Protein AF-A0A2E2BZ84-F1 (afdb_monomer)

pLDDT: mean 91.47, std 6.97, range [54.94, 97.44]

Radius of gyration: 17.26 Å; Cα contacts (8 Å, |Δi|>4): 39; chains: 1; bounding box: 33×22×55 Å

Solvent-accessible surface area (backbone atoms only — not comparable to full-atom values): 4804 Å² total; per-residue (Å²): 132,60,68,70,60,54,54,51,50,51,55,48,50,67,55,46,51,60,52,50,52,52,50,58,62,60,47,52,22,61,50,44,12,65,43,47,46,100,91,40,73,45,85,90,59,51,72,68,56,51,53,50,52,51,62,71,41,39,70,57,54,52,55,27,76,73,30,72,70,49,33,58,50,49,54,55,48,31,51,57,26,47,76,76,98

Secondary structure (DSSP, 8-state):
--HHHHHHHHHHHHHHHHHHHHHHHHTHHHHHHHHEETTEE-TTS-HHHHHHHHHHHHHHHHHHHT-HHHHHHHHHHHHHHHHH-

Mean predicted aligned error: 5.34 Å

Foldseek 3Di:
DDPVVVVVVVVCCVVVVVVVVVVLLLVVQLVLLVQQDPVGGDPVQDPVNVVVVCVSCVVVVVVLVVDVVSVVVVVVSNVVSNVPD

Sequence (85 aa):
MSENKRSFLIRFLSAALPLLLVLYVLSIGPVSGYLVTPSGLRDDVSSETLGRIESFYTPVIWAVNSNDFLLSIAEKYVEFWEDIL

Structure (mmCIF, N/CA/C/O backbone):
data_AF-A0A2E2BZ84-F1
#
_entry.id   AF-A0A2E2BZ84-F1
#
loop_
_atom_site.group_PDB
_atom_site.id
_atom_site.type_symbol
_atom_site.label_atom_id
_atom_site.label_alt_id
_atom_site.label_comp_id
_atom_site.label_asym_id
_atom_site.label_entity_id
_atom_site.label_seq_id
_atom_site.pdbx_PDB_ins_code
_atom_site.Cartn_x
_atom_site.Cartn_y
_atom_site.Cartn_z
_atom_site.occupancy
_atom_site.B_iso_or_equiv
_atom_site.auth_seq_id
_atom_site.auth_comp_id
_atom_site.auth_asym_id
_atom_site.auth_atom_id
_atom_site.pdbx_PDB_model_num
ATOM 1 N N . MET A 1 1 ? -1.484 4.111 37.089 1.00 54.94 1 MET A N 1
ATOM 2 C CA . MET A 1 1 ? -1.830 4.977 35.937 1.00 54.94 1 MET A CA 1
ATOM 3 C C . MET A 1 1 ? -3.177 5.614 36.254 1.00 54.94 1 MET A C 1
ATOM 5 O O . MET A 1 1 ? -4.092 4.858 36.542 1.00 54.94 1 MET A O 1
ATOM 9 N N . SER A 1 2 ? -3.289 6.946 36.349 1.00 73.81 2 SER A N 1
ATOM 10 C CA . SER A 1 2 ? -4.561 7.573 36.757 1.00 73.81 2 SER A CA 1
ATOM 11 C C . SER A 1 2 ? -5.653 7.315 35.714 1.00 73.81 2 SER A C 1
ATOM 13 O O . SER A 1 2 ? -5.354 7.264 34.519 1.00 73.81 2 SER A O 1
ATOM 15 N N . GLU A 1 3 ? -6.905 7.149 36.147 1.00 71.94 3 GLU A N 1
ATOM 16 C CA . GLU A 1 3 ? -8.052 6.854 35.267 1.00 71.94 3 GLU A CA 1
ATOM 17 C C . GLU A 1 3 ? -8.161 7.829 34.083 1.00 71.94 3 GLU A C 1
ATOM 19 O O . GLU A 1 3 ? -8.418 7.415 32.951 1.00 71.94 3 GLU A O 1
ATOM 24 N N . ASN A 1 4 ? -7.816 9.100 34.306 1.00 76.50 4 ASN A N 1
ATOM 25 C CA . ASN A 1 4 ? -7.787 10.134 33.270 1.00 76.50 4 ASN A CA 1
ATOM 26 C C . ASN A 1 4 ? -6.798 9.821 32.132 1.00 76.50 4 ASN A C 1
ATOM 28 O O . ASN A 1 4 ? -7.113 10.037 30.962 1.00 76.50 4 ASN A O 1
ATOM 32 N N . LYS A 1 5 ? -5.620 9.263 32.447 1.00 76.62 5 LYS A N 1
ATOM 33 C CA . LYS A 1 5 ? -4.613 8.884 31.437 1.00 76.62 5 LYS A CA 1
ATOM 34 C C . LYS A 1 5 ? -5.067 7.678 30.615 1.00 76.62 5 LYS A C 1
ATOM 36 O O . LYS A 1 5 ? -4.802 7.626 29.418 1.00 76.62 5 LYS A O 1
ATOM 41 N N . ARG A 1 6 ? -5.771 6.727 31.240 1.0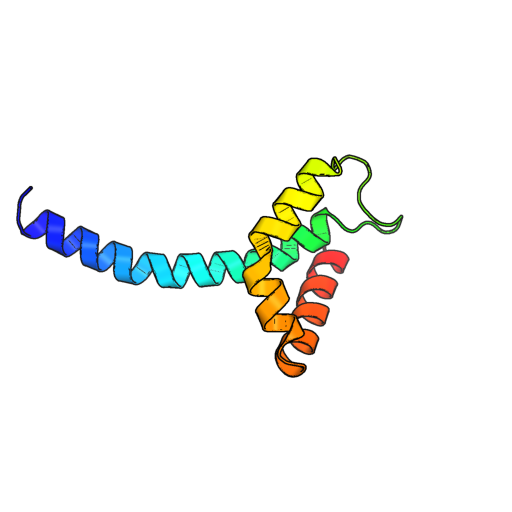0 80.25 6 ARG A N 1
ATOM 42 C CA . ARG A 1 6 ? -6.324 5.547 30.556 1.00 80.25 6 ARG A CA 1
ATOM 43 C C . ARG A 1 6 ? -7.443 5.938 29.586 1.00 80.25 6 ARG A C 1
ATOM 45 O O . ARG A 1 6 ? -7.438 5.476 28.452 1.00 80.25 6 ARG A O 1
ATOM 52 N N . SER A 1 7 ? -8.348 6.822 30.006 1.00 87.06 7 SER A N 1
ATOM 53 C CA . SER A 1 7 ? -9.442 7.323 29.160 1.00 87.06 7 SER A CA 1
ATOM 54 C C . SER A 1 7 ? -8.931 8.088 27.931 1.00 87.06 7 SER A C 1
ATOM 56 O O . SER A 1 7 ? -9.380 7.842 26.811 1.00 87.06 7 SER A O 1
ATOM 58 N N . PHE A 1 8 ? -7.927 8.953 28.116 1.00 89.19 8 PHE A N 1
ATOM 59 C CA . PHE A 1 8 ? -7.299 9.683 27.012 1.00 89.19 8 PHE A CA 1
ATOM 60 C C . PHE A 1 8 ? -6.631 8.749 25.995 1.00 89.19 8 PHE A C 1
ATOM 62 O O . PHE A 1 8 ? -6.854 8.890 24.795 1.00 89.19 8 PHE A O 1
ATOM 69 N N . LEU A 1 9 ? -5.862 7.761 26.466 1.00 90.88 9 LEU A N 1
ATOM 70 C CA . LEU A 1 9 ? -5.201 6.788 25.592 1.00 90.88 9 LEU A CA 1
ATOM 71 C C . LEU A 1 9 ? -6.190 5.967 24.770 1.00 90.88 9 LEU A C 1
ATOM 73 O O . LEU A 1 9 ? -5.966 5.774 23.581 1.00 90.88 9 LEU A O 1
ATOM 77 N N . ILE A 1 10 ? -7.292 5.519 25.377 1.00 91.38 10 ILE A N 1
ATOM 78 C CA . ILE A 1 10 ? -8.326 4.772 24.653 1.00 91.38 10 ILE A CA 1
ATOM 79 C C . ILE A 1 10 ? -8.924 5.646 23.550 1.00 91.38 10 ILE A C 1
ATOM 81 O O . ILE A 1 10 ? -8.956 5.218 22.403 1.00 91.38 10 ILE A O 1
ATOM 85 N N . ARG A 1 11 ? -9.310 6.892 23.858 1.00 89.31 11 ARG A N 1
ATOM 86 C CA . ARG A 1 11 ? -9.840 7.826 22.848 1.00 89.31 11 ARG A CA 1
ATOM 87 C C . ARG A 1 11 ? -8.853 8.088 21.715 1.00 89.31 11 ARG A C 1
ATOM 89 O O . ARG A 1 11 ? -9.259 8.110 20.557 1.00 89.31 11 ARG A O 1
ATOM 96 N N . PHE A 1 12 ? -7.576 8.266 22.042 1.00 93.81 12 PHE A N 1
ATOM 97 C CA . PHE A 1 12 ? -6.536 8.467 21.042 1.00 93.81 12 PHE A CA 1
ATOM 98 C C . PHE A 1 12 ? -6.389 7.245 20.133 1.00 93.81 12 PHE A C 1
ATOM 100 O O . PHE A 1 12 ? -6.449 7.391 18.919 1.00 93.81 12 PHE A O 1
ATOM 107 N N . LEU A 1 13 ? -6.265 6.041 20.697 1.00 92.62 13 LEU A N 1
ATOM 108 C CA . LEU A 1 13 ? -6.129 4.807 19.918 1.00 92.62 13 LEU A CA 1
ATOM 109 C C . LEU A 1 13 ? -7.361 4.543 19.048 1.00 92.62 13 LEU A C 1
ATOM 111 O O . LEU A 1 13 ? -7.219 4.158 17.891 1.00 92.62 13 LEU A O 1
ATOM 115 N N . SER A 1 14 ? -8.559 4.809 19.570 1.00 92.25 14 SER A N 1
ATOM 116 C CA . SER A 1 14 ? -9.810 4.682 18.817 1.00 92.25 14 SER A CA 1
ATOM 117 C C . SER A 1 14 ? -9.867 5.591 17.588 1.00 92.25 14 SER A C 1
ATOM 119 O O . SER A 1 14 ? -10.475 5.205 16.597 1.00 92.25 14 SER A O 1
ATOM 121 N N . ALA A 1 15 ? -9.237 6.769 17.627 1.00 91.19 15 ALA A N 1
ATOM 122 C CA . ALA A 1 15 ? -9.156 7.672 16.478 1.00 91.19 15 ALA A CA 1
ATOM 123 C C . ALA A 1 15 ? -7.942 7.384 15.577 1.00 91.19 15 ALA A C 1
ATOM 125 O O . ALA A 1 15 ? -8.035 7.474 14.354 1.00 91.19 15 ALA A O 1
ATOM 126 N N . ALA A 1 16 ? -6.807 7.015 16.171 1.00 93.88 16 ALA A N 1
ATOM 127 C CA . ALA A 1 16 ? -5.564 6.767 15.456 1.00 93.88 16 ALA A CA 1
ATOM 128 C C . ALA A 1 16 ? -5.626 5.487 14.618 1.00 93.88 16 ALA A C 1
ATOM 130 O O . ALA A 1 16 ? -5.122 5.481 13.504 1.00 93.88 16 ALA A O 1
ATOM 131 N N . LEU A 1 17 ? -6.255 4.416 15.112 1.00 94.44 17 LEU A N 1
ATOM 132 C CA . LEU A 1 17 ? -6.310 3.140 14.392 1.00 94.44 17 LEU A CA 1
ATOM 133 C C . LEU 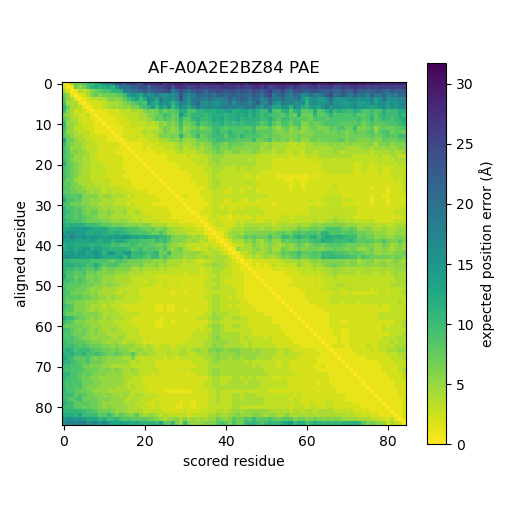A 1 17 ? -7.017 3.251 13.027 1.00 94.44 17 LEU A C 1
ATOM 135 O O . LEU A 1 17 ? -6.408 2.847 12.037 1.00 94.44 17 LEU A O 1
ATOM 139 N N . PRO A 1 18 ? -8.228 3.837 12.912 1.00 94.62 18 PRO A N 1
ATOM 140 C CA . PRO A 1 18 ? -8.848 4.067 11.607 1.00 94.62 18 PRO A CA 1
ATOM 141 C C . PRO A 1 18 ? -7.986 4.937 10.691 1.00 94.62 18 PRO A C 1
ATOM 143 O O . PRO A 1 18 ? -7.84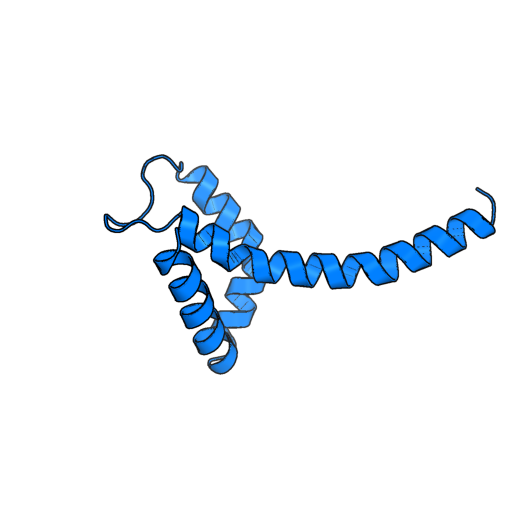0 4.627 9.513 1.00 94.62 18 PRO A O 1
ATOM 146 N N . LEU A 1 19 ? -7.378 5.996 11.233 1.00 96.19 19 LEU A N 1
ATOM 147 C CA . LEU A 1 19 ? -6.514 6.880 10.455 1.00 96.19 19 LEU A CA 1
ATOM 148 C C . LEU A 1 19 ? -5.287 6.136 9.912 1.00 96.19 19 LEU A C 1
ATOM 150 O O . LEU A 1 19 ? -4.953 6.283 8.742 1.00 96.19 19 LEU A O 1
ATOM 154 N N . LEU A 1 20 ? -4.644 5.307 10.734 1.00 96.25 20 LEU A N 1
ATOM 155 C CA . LEU A 1 20 ? -3.500 4.491 10.329 1.00 96.25 20 LEU A CA 1
ATOM 156 C C . LEU A 1 20 ? -3.880 3.472 9.254 1.00 96.25 20 LEU A C 1
ATOM 158 O O . LEU A 1 20 ? -3.099 3.266 8.334 1.00 96.25 20 LEU A O 1
ATOM 162 N N . LEU A 1 21 ? -5.073 2.877 9.331 1.00 95.56 21 LEU A N 1
ATOM 163 C CA . LEU A 1 21 ? -5.571 1.976 8.288 1.00 95.56 21 LEU A CA 1
ATOM 164 C C . LEU A 1 21 ? -5.778 2.705 6.959 1.00 95.56 21 LEU A C 1
ATOM 166 O O . LEU A 1 21 ? -5.382 2.192 5.917 1.00 95.56 21 LEU A O 1
ATOM 170 N N . VAL A 1 22 ? -6.347 3.913 6.990 1.00 95.94 22 VAL A N 1
ATOM 171 C CA . VAL A 1 22 ? -6.496 4.744 5.786 1.00 95.94 22 VAL A CA 1
ATOM 172 C C . VAL A 1 22 ? -5.127 5.085 5.202 1.00 95.94 22 VAL A C 1
ATOM 174 O O . VAL A 1 22 ? -4.910 4.892 4.010 1.00 95.94 22 VAL A O 1
ATOM 177 N N . LEU A 1 23 ? -4.185 5.534 6.034 1.00 97.25 23 LEU A N 1
ATOM 178 C CA . LEU A 1 23 ? -2.827 5.853 5.591 1.00 97.25 23 LEU A CA 1
ATOM 179 C C . LEU A 1 23 ? -2.102 4.631 5.014 1.00 97.25 23 LEU A C 1
ATOM 181 O O . LEU A 1 23 ? -1.416 4.766 4.009 1.00 97.25 23 LEU A O 1
ATOM 185 N N . TYR A 1 24 ? -2.288 3.454 5.611 1.00 97.00 24 TYR A N 1
ATOM 186 C CA . TYR A 1 24 ? -1.736 2.193 5.121 1.00 97.00 24 TYR A CA 1
ATOM 187 C C . TYR A 1 24 ? -2.285 1.807 3.741 1.00 97.00 24 TYR A C 1
ATOM 189 O O . TYR A 1 24 ? -1.520 1.402 2.875 1.00 97.00 24 TYR A O 1
ATOM 197 N N . VAL A 1 25 ? -3.591 1.954 3.497 1.00 96.19 25 VAL A N 1
ATOM 198 C CA . VAL A 1 25 ? -4.159 1.676 2.166 1.00 96.19 25 VAL A CA 1
ATOM 199 C C . VAL A 1 25 ? -3.655 2.696 1.147 1.00 96.19 25 VAL A C 1
ATOM 201 O O . VAL A 1 25 ? -3.252 2.321 0.052 1.00 96.19 25 VAL A O 1
ATOM 204 N N . LEU A 1 26 ? -3.630 3.981 1.508 1.00 96.06 26 LEU A N 1
ATOM 205 C CA . LEU A 1 26 ? -3.188 5.044 0.605 1.00 96.06 26 LEU A CA 1
ATOM 206 C C . LEU A 1 26 ? -1.684 4.985 0.303 1.00 96.06 26 LEU A C 1
ATOM 208 O O . LEU A 1 26 ? -1.264 5.422 -0.762 1.00 96.06 26 LEU A O 1
ATOM 212 N N . SER A 1 27 ? -0.853 4.418 1.181 1.00 96.69 27 SER A N 1
ATOM 213 C CA . SER A 1 27 ? 0.590 4.346 0.937 1.00 96.69 27 SER A CA 1
ATOM 214 C C . SER A 1 27 ? 0.988 3.397 -0.198 1.00 96.69 27 SER A C 1
ATOM 216 O O . SER A 1 27 ? 2.121 3.491 -0.666 1.00 96.69 27 SER A O 1
ATOM 218 N N . ILE A 1 28 ? 0.093 2.526 -0.688 1.00 95.12 28 ILE A N 1
ATOM 219 C CA . ILE A 1 28 ? 0.397 1.635 -1.823 1.00 95.12 28 ILE A CA 1
ATOM 220 C C . ILE A 1 28 ? 0.705 2.414 -3.109 1.00 95.12 28 ILE A C 1
ATOM 222 O O . ILE A 1 28 ? 1.579 2.013 -3.869 1.00 95.12 28 ILE A O 1
ATOM 226 N N . GLY A 1 29 ? 0.045 3.556 -3.311 1.00 94.50 29 GLY A N 1
ATOM 227 C CA . GLY A 1 29 ? 0.229 4.420 -4.474 1.00 94.50 29 GLY A CA 1
ATOM 228 C C . GLY A 1 29 ? 1.657 4.960 -4.605 1.00 94.50 29 GLY A C 1
ATOM 229 O O . GLY A 1 29 ? 2.350 4.587 -5.549 1.00 94.50 29 GLY A O 1
ATOM 230 N N . PRO A 1 30 ? 2.154 5.766 -3.644 1.00 95.06 30 PRO A N 1
ATOM 231 C CA . PRO A 1 30 ? 3.521 6.281 -3.698 1.00 95.06 30 PRO A CA 1
ATOM 232 C C . PRO A 1 30 ? 4.578 5.171 -3.640 1.00 95.06 30 PRO A C 1
ATOM 234 O O . PRO A 1 30 ? 5.667 5.348 -4.179 1.00 95.06 30 PRO A O 1
ATOM 237 N N . VAL A 1 31 ? 4.283 4.020 -3.018 1.00 94.31 31 VAL A N 1
ATOM 238 C CA . VAL A 1 31 ? 5.181 2.858 -3.089 1.00 94.31 31 VAL A CA 1
ATOM 239 C C . VAL A 1 31 ? 5.253 2.311 -4.515 1.00 94.31 31 VAL A C 1
ATOM 241 O O . VAL A 1 31 ? 6.359 2.075 -4.989 1.00 94.31 31 VAL A O 1
ATOM 244 N N . SER A 1 32 ? 4.126 2.155 -5.215 1.00 91.44 32 SER A N 1
ATOM 245 C CA . SER A 1 32 ? 4.129 1.706 -6.613 1.00 91.44 32 SER A CA 1
ATOM 246 C C . SER A 1 32 ? 4.863 2.688 -7.520 1.00 91.44 32 SER A C 1
ATOM 248 O O . SER A 1 32 ? 5.786 2.281 -8.216 1.00 91.44 32 SER A O 1
ATOM 250 N N . GLY A 1 33 ? 4.555 3.986 -7.425 1.00 92.38 33 GLY A N 1
ATOM 251 C CA . GLY A 1 33 ? 5.233 5.012 -8.226 1.00 92.38 33 GLY A CA 1
ATOM 252 C C . GLY A 1 33 ? 6.733 5.134 -7.928 1.00 92.38 33 GLY A C 1
ATOM 253 O O . GLY A 1 33 ? 7.516 5.497 -8.794 1.00 92.38 33 GLY A O 1
ATOM 254 N N . TYR A 1 34 ? 7.187 4.769 -6.724 1.00 91.62 34 TYR A N 1
ATOM 255 C CA . TYR A 1 34 ? 8.621 4.644 -6.454 1.00 91.62 34 TYR A CA 1
ATOM 256 C C . TYR A 1 34 ? 9.237 3.394 -7.109 1.00 91.62 34 TYR A C 1
ATOM 258 O O . TYR A 1 34 ? 10.365 3.459 -7.602 1.00 91.62 34 TYR A O 1
ATOM 266 N N . LEU A 1 35 ? 8.535 2.257 -7.084 1.00 91.19 35 LEU A N 1
ATOM 267 C CA . LEU A 1 35 ? 9.032 0.963 -7.566 1.00 91.19 35 LEU A CA 1
ATOM 268 C C . LEU A 1 35 ? 9.005 0.820 -9.090 1.00 91.19 35 LEU A C 1
ATOM 270 O O . LEU A 1 35 ? 9.856 0.119 -9.639 1.00 91.19 35 LEU A O 1
ATOM 274 N N . VAL A 1 36 ? 8.036 1.434 -9.760 1.00 88.75 36 VAL A N 1
ATOM 275 C CA . VAL A 1 36 ? 7.857 1.358 -11.210 1.00 88.75 36 VAL A CA 1
ATOM 276 C C . VAL A 1 36 ? 8.560 2.544 -11.859 1.00 88.75 36 VAL A C 1
ATOM 278 O O . VAL A 1 36 ? 8.405 3.688 -11.455 1.00 88.75 36 VAL A O 1
ATOM 281 N N . THR A 1 37 ? 9.380 2.258 -12.864 1.00 84.06 37 THR A N 1
ATOM 282 C CA . THR A 1 37 ? 10.098 3.248 -13.671 1.00 84.06 37 THR A CA 1
ATOM 283 C C . THR A 1 37 ? 9.756 3.043 -15.148 1.00 84.06 37 THR A C 1
ATOM 285 O O . THR A 1 37 ? 9.311 1.954 -15.523 1.00 84.06 37 THR A O 1
ATOM 288 N N . PRO A 1 38 ? 10.039 4.014 -16.037 1.00 81.19 38 PRO A N 1
ATOM 289 C CA . PRO A 1 38 ? 9.825 3.831 -17.476 1.00 81.19 38 PRO A CA 1
ATOM 290 C C . PRO A 1 38 ? 10.569 2.623 -18.075 1.00 81.19 38 PRO A C 1
ATOM 292 O O . PRO A 1 38 ? 10.161 2.087 -19.102 1.00 81.19 38 PRO A O 1
ATOM 295 N N . SER A 1 39 ? 11.665 2.187 -17.443 1.00 81.75 39 SER A N 1
ATOM 296 C CA . SER A 1 39 ? 12.459 1.011 -17.825 1.00 81.75 39 SER A CA 1
ATOM 297 C C . SER A 1 39 ? 11.972 -0.312 -17.217 1.00 81.75 39 SER A C 1
ATOM 299 O O . SER A 1 39 ? 12.561 -1.354 -17.500 1.00 81.75 39 SER A O 1
ATOM 301 N N . GLY A 1 40 ? 10.910 -0.295 -16.407 1.00 82.75 40 GLY A N 1
ATOM 302 C CA . GLY A 1 40 ? 10.417 -1.447 -15.651 1.00 82.75 40 GLY A CA 1
ATOM 303 C C . GLY A 1 40 ? 10.585 -1.264 -14.143 1.00 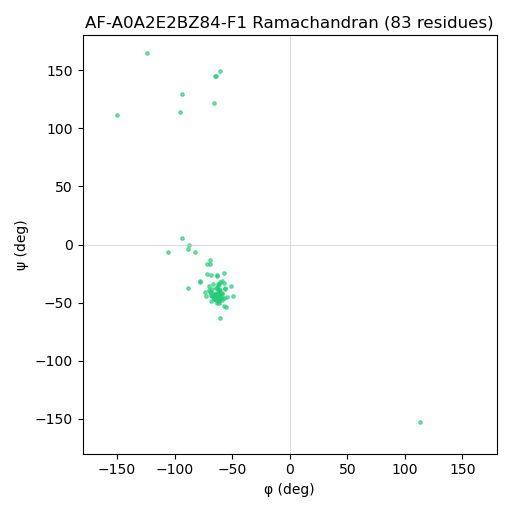82.75 40 GLY A C 1
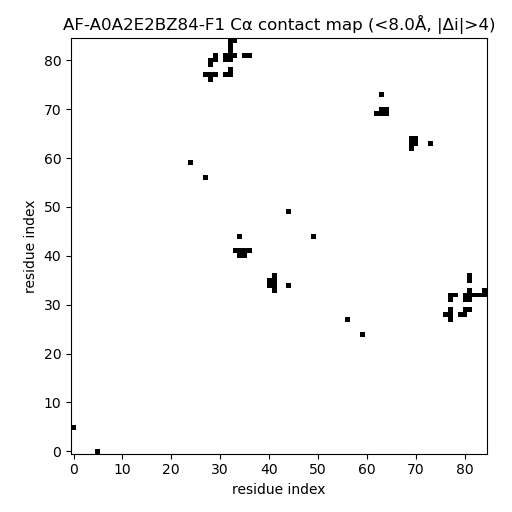ATOM 304 O O . GLY A 1 40 ? 10.574 -0.143 -13.639 1.00 82.75 40 GLY A O 1
ATOM 305 N N . LEU A 1 41 ? 10.723 -2.362 -13.399 1.00 85.94 41 LEU A N 1
ATOM 306 C CA . LEU A 1 41 ? 10.959 -2.281 -11.956 1.00 85.94 41 LEU A CA 1
ATOM 307 C C . LEU A 1 41 ? 12.304 -1.609 -11.652 1.00 85.94 41 LEU A C 1
ATOM 309 O O . LEU A 1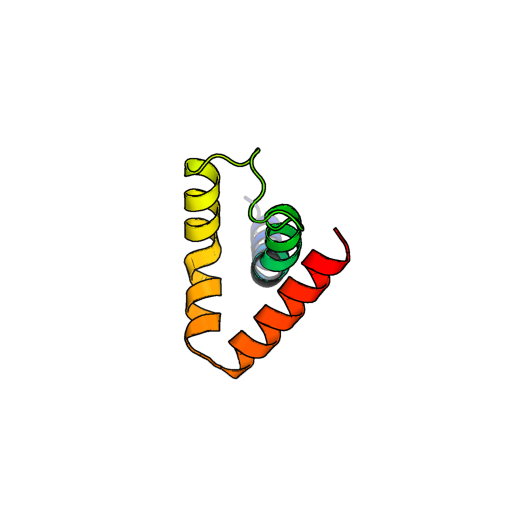 41 ? 13.280 -1.798 -12.370 1.00 85.94 41 LEU A O 1
ATOM 313 N N . ARG A 1 42 ? 12.353 -0.841 -10.566 1.00 87.00 42 ARG A N 1
ATOM 314 C CA . ARG A 1 42 ? 13.556 -0.134 -10.132 1.00 87.00 42 ARG A CA 1
ATOM 315 C C . ARG A 1 42 ? 14.665 -1.117 -9.713 1.00 87.00 42 ARG A C 1
ATOM 317 O O . ARG A 1 42 ? 14.484 -1.906 -8.788 1.00 87.00 42 ARG A O 1
ATOM 324 N N . ASP A 1 43 ? 15.826 -1.021 -10.362 1.00 85.62 43 ASP A N 1
ATOM 325 C CA . ASP A 1 43 ? 16.951 -1.963 -10.200 1.00 85.62 43 ASP A CA 1
ATOM 326 C C . ASP A 1 43 ? 17.709 -1.850 -8.858 1.00 85.62 43 ASP A C 1
ATOM 328 O O . ASP A 1 43 ? 18.464 -2.750 -8.490 1.00 85.62 43 ASP A O 1
ATOM 332 N N . ASP A 1 44 ? 17.543 -0.752 -8.112 1.00 87.06 44 ASP A N 1
ATOM 333 C CA . ASP A 1 44 ? 18.185 -0.541 -6.802 1.00 87.06 44 ASP A CA 1
ATOM 334 C C . ASP A 1 44 ? 17.434 -1.232 -5.645 1.00 87.06 44 ASP A C 1
ATOM 336 O O . ASP A 1 44 ? 17.930 -1.278 -4.512 1.00 87.06 44 ASP A O 1
ATOM 340 N N . VAL A 1 45 ? 16.259 -1.809 -5.917 1.00 88.81 45 VAL A N 1
ATOM 341 C CA . VAL A 1 45 ? 15.439 -2.498 -4.923 1.00 88.81 45 VAL A CA 1
ATOM 342 C C . VAL A 1 45 ? 15.730 -3.993 -4.961 1.00 88.81 45 VAL A C 1
ATOM 344 O O . VAL A 1 45 ? 15.408 -4.699 -5.913 1.00 88.81 45 VAL A O 1
ATOM 347 N N . SER A 1 46 ? 16.315 -4.506 -3.877 1.00 92.44 46 SER A N 1
ATOM 348 C CA . SER A 1 46 ? 16.591 -5.940 -3.758 1.00 92.44 46 SER A CA 1
ATOM 349 C C . SER A 1 46 ? 15.309 -6.783 -3.834 1.00 92.44 46 SER A C 1
ATOM 351 O O . SER A 1 46 ? 14.253 -6.378 -3.339 1.00 92.44 46 SER A O 1
ATOM 353 N N . SER A 1 47 ? 15.410 -8.005 -4.364 1.00 91.00 47 SER A N 1
ATOM 354 C CA . SER A 1 47 ? 14.280 -8.945 -4.418 1.00 91.00 47 SER A CA 1
ATOM 355 C C . SER A 1 47 ? 13.707 -9.267 -3.033 1.00 91.00 47 SER A C 1
ATOM 357 O O . SER A 1 47 ? 12.506 -9.480 -2.894 1.00 91.00 47 SER A O 1
ATOM 359 N N . GLU A 1 48 ? 14.543 -9.258 -1.990 1.00 95.06 48 GLU A N 1
ATOM 360 C CA . GLU A 1 48 ? 14.082 -9.427 -0.610 1.00 95.06 48 GLU A CA 1
ATOM 361 C C . GLU A 1 48 ? 13.203 -8.249 -0.165 1.00 95.06 48 GLU A C 1
ATOM 363 O O . GLU A 1 48 ? 12.152 -8.448 0.447 1.00 95.06 48 GLU A O 1
ATOM 368 N N . THR A 1 49 ? 13.601 -7.019 -0.499 1.00 93.88 49 THR A N 1
ATOM 369 C CA . THR A 1 49 ? 12.810 -5.816 -0.211 1.00 93.88 49 THR A CA 1
ATOM 370 C C . THR A 1 49 ? 11.462 -5.866 -0.925 1.00 93.88 49 THR A C 1
ATOM 372 O O . THR A 1 49 ? 10.442 -5.593 -0.294 1.00 93.88 49 THR A O 1
ATOM 375 N N . LEU A 1 50 ? 11.433 -6.276 -2.197 1.00 92.94 50 LEU A N 1
ATOM 376 C CA . LEU A 1 50 ? 10.188 -6.450 -2.953 1.00 92.94 50 LEU A CA 1
ATOM 377 C C . LEU A 1 50 ? 9.255 -7.466 -2.287 1.00 92.94 50 LEU A C 1
ATOM 379 O O . LEU A 1 50 ? 8.094 -7.150 -2.037 1.00 92.94 50 LEU A O 1
ATOM 383 N N . GLY A 1 51 ? 9.776 -8.634 -1.897 1.00 94.81 51 GLY A N 1
ATOM 384 C CA . GLY A 1 51 ? 8.982 -9.655 -1.207 1.00 94.81 51 GLY A CA 1
ATOM 385 C C . GLY A 1 51 ? 8.421 -9.176 0.138 1.00 94.81 51 GLY A C 1
ATOM 386 O O . GLY A 1 51 ? 7.298 -9.524 0.512 1.00 94.81 51 GLY A O 1
ATOM 387 N N . ARG A 1 52 ? 9.159 -8.325 0.864 1.00 96.06 52 ARG A N 1
ATOM 388 C CA . ARG A 1 52 ? 8.664 -7.692 2.099 1.00 96.06 52 ARG A CA 1
ATOM 389 C C . ARG A 1 52 ? 7.553 -6.681 1.824 1.00 96.06 52 ARG A C 1
ATOM 391 O O . ARG A 1 52 ? 6.592 -6.646 2.587 1.00 96.06 52 ARG A O 1
ATOM 398 N N . ILE A 1 53 ? 7.668 -5.882 0.762 1.00 94.94 53 ILE A N 1
ATOM 399 C CA . ILE A 1 53 ? 6.631 -4.922 0.352 1.00 94.94 53 ILE A CA 1
ATOM 400 C C . ILE A 1 53 ? 5.353 -5.666 -0.051 1.00 94.94 53 ILE A C 1
ATOM 402 O O . ILE A 1 53 ? 4.276 -5.341 0.445 1.00 94.94 53 ILE A O 1
ATOM 406 N N . GLU A 1 54 ? 5.472 -6.707 -0.873 1.00 94.25 54 GLU A N 1
ATOM 407 C CA . GLU A 1 54 ? 4.345 -7.553 -1.280 1.00 94.25 54 GLU A CA 1
ATOM 408 C C . GLU A 1 54 ? 3.663 -8.210 -0.067 1.00 94.25 54 GLU A C 1
ATOM 410 O O . GLU A 1 54 ? 2.442 -8.140 0.097 1.00 94.25 54 GLU A O 1
ATOM 415 N N . SER A 1 55 ? 4.458 -8.767 0.853 1.00 97.06 55 SER A N 1
ATOM 416 C CA . SER A 1 55 ? 3.950 -9.341 2.106 1.00 97.06 55 SER A CA 1
ATOM 417 C C . SER A 1 55 ? 3.227 -8.295 2.964 1.00 97.06 55 SER A C 1
ATOM 419 O O . SER A 1 55 ? 2.159 -8.559 3.514 1.00 97.06 55 SER A O 1
ATOM 421 N N . PHE A 1 56 ? 3.780 -7.083 3.064 1.00 97.00 56 PHE A N 1
ATOM 422 C CA . PHE A 1 56 ? 3.189 -5.987 3.831 1.00 97.00 56 PHE A CA 1
ATOM 423 C C . PHE A 1 56 ? 1.842 -5.533 3.257 1.00 97.00 56 PHE A C 1
ATOM 425 O O . PHE A 1 56 ? 0.930 -5.239 4.028 1.00 97.00 56 PHE A O 1
ATOM 432 N N . TYR A 1 57 ? 1.685 -5.520 1.931 1.00 96.81 57 TYR A N 1
ATOM 433 C CA . TYR A 1 57 ? 0.445 -5.127 1.250 1.00 96.81 57 TYR A CA 1
ATOM 434 C C . TYR A 1 57 ? -0.493 -6.289 0.914 1.00 96.81 57 TYR A C 1
ATOM 436 O O . TYR A 1 57 ? -1.544 -6.056 0.318 1.00 96.81 57 TYR A O 1
ATOM 444 N N . THR A 1 58 ? -0.192 -7.518 1.346 1.00 97.06 58 THR A N 1
ATOM 445 C CA . THR A 1 58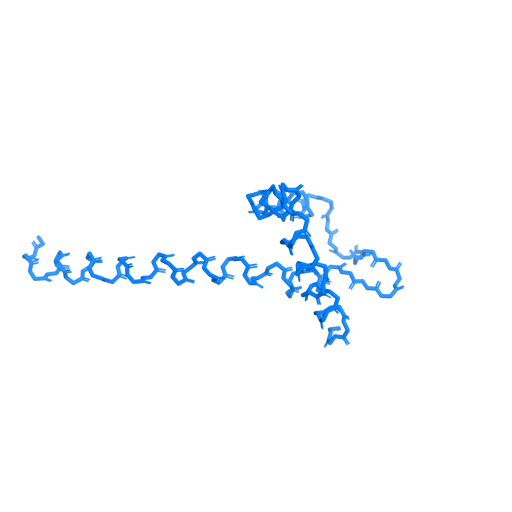 ? -1.028 -8.700 1.069 1.00 97.06 58 THR A CA 1
ATOM 446 C C . THR A 1 58 ? -2.520 -8.479 1.376 1.00 97.06 58 THR A C 1
ATOM 448 O O . THR A 1 58 ? -3.341 -8.825 0.528 1.00 97.06 58 THR A O 1
ATOM 451 N N . PRO A 1 59 ? -2.925 -7.861 2.507 1.00 96.75 59 PRO A N 1
ATOM 452 C CA . PRO A 1 59 ? -4.339 -7.576 2.769 1.00 96.75 59 PRO A CA 1
ATOM 453 C C . PRO A 1 59 ? -4.988 -6.640 1.742 1.00 96.75 59 PRO A C 1
ATOM 455 O O . PRO A 1 59 ? -6.137 -6.856 1.360 1.00 96.75 59 PRO A O 1
ATOM 458 N N . VAL A 1 60 ? -4.263 -5.611 1.289 1.00 95.88 60 VAL A N 1
ATOM 459 C CA . VAL A 1 60 ? -4.749 -4.658 0.278 1.00 95.88 60 VAL A CA 1
ATOM 460 C C . VAL A 1 60 ? -4.880 -5.361 -1.066 1.00 95.88 60 VAL A C 1
ATOM 462 O O . VAL A 1 60 ? -5.945 -5.311 -1.672 1.00 95.88 60 VAL A O 1
ATOM 465 N N . ILE A 1 61 ? -3.839 -6.086 -1.480 1.00 95.19 61 ILE A N 1
ATOM 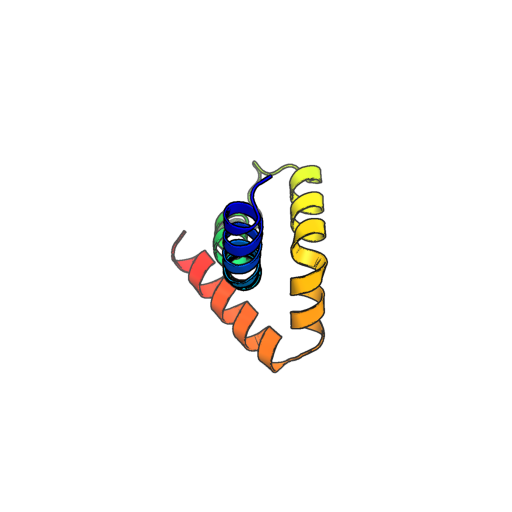466 C CA . ILE A 1 61 ? -3.819 -6.862 -2.726 1.00 95.19 61 ILE A CA 1
ATOM 467 C C . ILE A 1 61 ? -4.977 -7.863 -2.746 1.00 95.19 61 ILE A C 1
ATOM 469 O O . ILE A 1 61 ? -5.715 -7.943 -3.724 1.00 95.19 61 ILE A O 1
ATOM 473 N N . TRP A 1 62 ? -5.192 -8.587 -1.645 1.00 97.44 62 TRP A N 1
ATOM 474 C CA . TRP A 1 62 ? -6.303 -9.525 -1.521 1.00 97.44 62 TRP A CA 1
ATOM 475 C C . TRP A 1 62 ? -7.666 -8.838 -1.667 1.00 97.44 62 TRP A C 1
ATOM 477 O O . TRP A 1 62 ? -8.518 -9.327 -2.410 1.00 97.44 62 TRP A O 1
ATOM 487 N N . ALA A 1 63 ? -7.877 -7.704 -0.993 1.00 96.06 63 ALA A N 1
ATOM 488 C CA . ALA A 1 63 ? -9.145 -6.979 -1.044 1.00 96.06 63 ALA A CA 1
ATOM 489 C C . ALA A 1 63 ? -9.445 -6.434 -2.450 1.00 96.06 63 ALA A C 1
ATOM 491 O O . ALA A 1 63 ? -10.571 -6.555 -2.929 1.00 96.06 63 ALA A O 1
ATOM 492 N N . VAL A 1 64 ? -8.429 -5.879 -3.112 1.00 96.06 64 VAL A N 1
ATOM 493 C CA . VAL A 1 64 ? -8.510 -5.331 -4.471 1.00 96.06 64 VAL A CA 1
ATOM 494 C C . VAL A 1 64 ? -8.786 -6.444 -5.489 1.00 96.06 64 VAL A C 1
ATOM 496 O O . VAL A 1 64 ? -9.726 -6.335 -6.268 1.00 96.06 64 VAL A O 1
ATOM 499 N N . ASN A 1 65 ? -8.064 -7.565 -5.414 1.00 95.94 65 ASN A N 1
ATOM 500 C CA . ASN A 1 65 ? -8.253 -8.707 -6.319 1.00 95.94 65 ASN A CA 1
ATOM 501 C C . ASN A 1 65 ? -9.576 -9.458 -6.105 1.00 95.94 65 ASN A C 1
ATOM 503 O O . ASN A 1 65 ? -9.989 -10.237 -6.959 1.00 95.94 65 ASN A O 1
ATOM 507 N N . SER A 1 66 ? -10.238 -9.255 -4.966 1.00 97.25 66 SER A N 1
ATOM 508 C CA . SER A 1 66 ? -11.533 -9.877 -4.668 1.00 97.25 66 SER A CA 1
ATOM 509 C C . SER A 1 66 ? -12.724 -9.050 -5.167 1.00 97.25 66 SER A C 1
ATOM 511 O O . SER A 1 66 ? -13.869 -9.470 -4.992 1.00 97.25 66 SER A O 1
ATOM 513 N N . ASN A 1 67 ? -12.493 -7.855 -5.725 1.00 97.19 67 ASN A N 1
ATOM 514 C CA . ASN A 1 67 ? -13.556 -6.932 -6.104 1.00 97.19 67 ASN A CA 1
ATOM 515 C C . ASN A 1 67 ? -13.157 -6.049 -7.299 1.00 97.19 67 ASN A C 1
ATOM 517 O O . ASN A 1 67 ? -12.366 -5.122 -7.151 1.00 97.19 67 ASN A O 1
ATOM 521 N N . ASP A 1 68 ? -13.796 -6.265 -8.450 1.00 96.38 68 ASP A N 1
ATOM 522 C CA . ASP A 1 68 ? -13.491 -5.555 -9.705 1.00 96.38 68 ASP A CA 1
ATOM 523 C C . ASP A 1 68 ? -13.597 -4.025 -9.600 1.00 96.38 68 ASP A C 1
ATOM 525 O O . ASP A 1 68 ? -12.852 -3.289 -10.247 1.00 96.38 68 ASP A O 1
ATOM 529 N N . PHE A 1 69 ? -14.513 -3.517 -8.769 1.00 96.62 69 PHE A N 1
ATOM 530 C CA . PHE A 1 69 ? -14.644 -2.079 -8.544 1.00 96.62 69 PHE A CA 1
ATOM 531 C C . PHE A 1 69 ? -13.444 -1.522 -7.769 1.00 96.62 69 PHE A C 1
ATOM 533 O O . PHE A 1 69 ? -12.931 -0.458 -8.114 1.00 96.62 69 PHE A O 1
ATOM 540 N N . LEU A 1 70 ? -12.965 -2.244 -6.752 1.00 95.19 70 LEU A N 1
ATOM 541 C CA . LEU A 1 70 ? -11.747 -1.868 -6.032 1.00 95.19 70 LEU A CA 1
ATOM 542 C C . LEU A 1 70 ? -10.507 -2.006 -6.912 1.00 95.19 70 LEU A C 1
ATOM 544 O O . LEU A 1 70 ? -9.651 -1.129 -6.849 1.00 95.19 70 LEU A O 1
ATOM 548 N N . LEU A 1 71 ? -10.437 -3.043 -7.751 1.00 95.94 71 LEU A N 1
ATOM 549 C CA . LEU A 1 71 ? -9.380 -3.215 -8.749 1.00 95.94 71 LEU A CA 1
ATOM 550 C C . LEU A 1 71 ? -9.286 -2.005 -9.673 1.00 95.94 71 LEU A C 1
ATOM 552 O O . LEU A 1 71 ? -8.247 -1.354 -9.716 1.00 95.94 71 LEU A O 1
ATOM 556 N N . SER A 1 72 ? -10.402 -1.617 -10.292 1.00 96.44 72 SER A N 1
ATOM 557 C CA . SER A 1 72 ? -10.461 -0.441 -11.164 1.00 96.44 72 SER A CA 1
ATOM 558 C C . SER A 1 72 ? -9.998 0.851 -10.477 1.00 96.44 72 SER A C 1
ATOM 560 O O . SER A 1 72 ? -9.396 1.711 -11.124 1.00 96.44 72 SER A O 1
ATOM 562 N N . ILE A 1 73 ? -10.320 1.033 -9.194 1.00 95.69 73 ILE A N 1
ATOM 563 C CA . ILE A 1 73 ? -9.895 2.216 -8.436 1.00 95.69 73 ILE A CA 1
ATOM 564 C C . ILE A 1 73 ? -8.404 2.144 -8.116 1.00 95.69 73 ILE A C 1
ATOM 566 O O . ILE A 1 73 ? -7.710 3.148 -8.255 1.00 95.69 73 ILE A O 1
ATOM 570 N N . ALA A 1 74 ? -7.921 0.981 -7.681 1.00 94.12 74 ALA A N 1
ATOM 571 C CA . ALA A 1 74 ? -6.528 0.778 -7.313 1.00 94.12 74 ALA A CA 1
ATOM 572 C C . ALA A 1 74 ? -5.595 0.963 -8.514 1.00 94.12 74 ALA A C 1
ATOM 574 O O . ALA A 1 74 ? -4.589 1.648 -8.374 1.00 94.12 74 ALA A O 1
ATOM 575 N N . GLU A 1 75 ? -5.960 0.439 -9.687 1.00 93.75 75 GLU A N 1
ATOM 576 C CA . GLU A 1 75 ? -5.205 0.617 -10.934 1.00 93.75 75 GLU A CA 1
ATOM 577 C C . GLU A 1 75 ? -5.037 2.099 -11.275 1.00 93.75 75 GLU A C 1
ATOM 579 O O . GLU A 1 75 ? -3.915 2.578 -11.393 1.00 93.75 75 GLU A O 1
ATOM 584 N N . LYS A 1 76 ? -6.138 2.862 -11.315 1.00 95.25 76 LYS A N 1
ATOM 585 C CA . LYS A 1 76 ? -6.091 4.312 -11.580 1.00 95.25 76 LYS A CA 1
ATOM 586 C C . LYS A 1 76 ? -5.311 5.084 -10.525 1.00 95.25 76 LYS A C 1
ATOM 588 O O . LYS A 1 76 ? -4.694 6.103 -10.819 1.00 95.25 76 LYS A O 1
ATOM 593 N N . TYR A 1 77 ? -5.404 4.650 -9.272 1.00 94.88 77 TYR A N 1
ATOM 594 C CA . TYR A 1 77 ? -4.682 5.284 -8.182 1.00 94.88 77 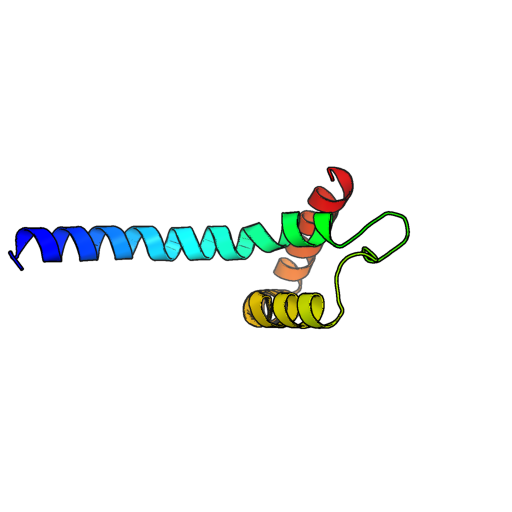TYR A CA 1
ATOM 595 C C . TYR A 1 77 ? -3.177 5.063 -8.313 1.00 94.88 77 TYR A C 1
ATOM 597 O O . TYR A 1 77 ? -2.414 6.003 -8.124 1.00 94.88 77 TYR A O 1
ATOM 605 N N . VAL A 1 78 ? -2.758 3.845 -8.646 1.00 92.44 78 VAL A N 1
ATOM 606 C CA . VAL A 1 78 ? -1.356 3.502 -8.891 1.00 92.44 78 VAL A CA 1
ATOM 607 C C . VAL A 1 78 ? -0.821 4.237 -10.120 1.00 92.44 78 VAL A C 1
ATOM 609 O O . VAL A 1 78 ? 0.211 4.888 -10.002 1.00 92.44 78 VAL A O 1
ATOM 612 N N . GLU A 1 79 ? -1.562 4.237 -11.232 1.00 91.94 79 GLU A N 1
ATOM 613 C CA . GLU A 1 79 ? -1.220 4.968 -12.464 1.00 91.94 79 GLU A CA 1
ATOM 614 C C . GLU A 1 79 ? -0.972 6.458 -12.181 1.00 91.94 79 GLU A C 1
ATOM 616 O O . GLU A 1 79 ? 0.055 7.007 -12.566 1.00 91.94 79 GLU A O 1
ATOM 621 N N . PHE A 1 80 ? -1.844 7.097 -11.392 1.00 94.44 80 PHE A N 1
ATOM 622 C CA . PHE A 1 80 ? -1.646 8.486 -10.973 1.00 94.44 80 PHE A CA 1
ATOM 623 C C . PHE A 1 80 ? -0.303 8.719 -10.261 1.00 94.44 80 PHE A C 1
ATOM 625 O O . PHE A 1 80 ? 0.296 9.778 -10.431 1.00 94.44 80 PHE A O 1
ATOM 632 N N . TRP A 1 81 ? 0.158 7.775 -9.436 1.00 94.56 81 TRP A N 1
ATOM 633 C CA . TRP A 1 81 ? 1.433 7.907 -8.727 1.00 94.56 81 TRP A CA 1
ATOM 634 C C . TRP A 1 81 ? 2.643 7.616 -9.606 1.00 94.56 81 TRP A C 1
ATOM 636 O O . TRP A 1 81 ? 3.691 8.214 -9.377 1.00 94.56 81 TRP A O 1
ATOM 646 N N . GLU A 1 82 ? 2.500 6.723 -10.580 1.00 87.81 82 GLU A N 1
ATOM 647 C CA . GLU A 1 82 ? 3.521 6.448 -11.595 1.00 87.81 82 GLU A CA 1
ATOM 648 C C . GLU A 1 82 ? 3.727 7.649 -12.527 1.00 87.81 82 GLU A C 1
ATOM 650 O O . GLU A 1 82 ? 4.853 7.932 -12.915 1.00 87.81 82 GLU A O 1
ATOM 655 N N . ASP A 1 83 ? 2.670 8.409 -12.825 1.00 87.94 83 ASP A N 1
ATOM 656 C CA . ASP A 1 83 ? 2.751 9.597 -13.685 1.00 87.94 83 ASP A CA 1
ATOM 657 C C . ASP A 1 83 ? 3.459 10.800 -13.034 1.00 87.94 83 ASP A C 1
ATOM 659 O O . ASP A 1 83 ? 3.954 11.687 -13.737 1.00 87.94 83 ASP A O 1
ATOM 663 N N . ILE A 1 84 ? 3.461 10.890 -11.699 1.00 89.31 84 ILE A N 1
ATOM 664 C CA . ILE A 1 84 ? 3.963 12.072 -10.970 1.00 89.31 84 ILE A CA 1
ATOM 665 C C . ILE A 1 84 ? 5.328 11.875 -10.297 1.00 89.31 84 ILE A C 1
ATOM 667 O O . ILE A 1 84 ? 5.855 12.850 -9.747 1.00 89.31 84 ILE A O 1
ATOM 671 N N . LEU A 1 85 ? 5.879 10.657 -10.296 1.00 80.62 85 LEU A N 1
ATOM 672 C CA . LEU A 1 85 ? 7.173 10.304 -9.689 1.00 80.62 85 LEU A CA 1
ATOM 673 C C . LEU A 1 85 ? 8.219 9.937 -10.747 1.00 80.62 85 LEU A C 1
ATOM 675 O O . LEU A 1 85 ? 9.399 10.290 -10.508 1.00 80.62 85 LEU A O 1
#